Protein AF-A0A1M6D7Z9-F1 (afdb_monomer_lite)

Sequence (124 aa):
MENLILEMTNLLTNKKLVYENVESDRDYSGGGWYNDVKFCLTLYDDKSFEAKKETFTSVTGGGLSLPRESREVKYGYWNIQYEFPNLYLVLKYQNGEQEFLETKSLGTGLQRVGNKTWNRYRLE

Structure (mmCIF, N/CA/C/O backbone):
data_AF-A0A1M6D7Z9-F1
#
_entry.id   AF-A0A1M6D7Z9-F1
#
loop_
_atom_site.group_PDB
_atom_site.id
_atom_site.type_symbol
_atom_site.label_atom_id
_atom_site.label_alt_id
_atom_site.label_comp_id
_atom_site.label_asym_id
_atom_site.label_entity_id
_atom_site.label_seq_id
_atom_site.pdbx_PDB_ins_code
_atom_site.Cartn_x
_atom_site.Cartn_y
_atom_site.Cartn_z
_atom_site.occupancy
_atom_site.B_iso_or_equiv
_atom_site.auth_seq_id
_atom_site.auth_comp_id
_atom_site.auth_asym_id
_atom_site.auth_atom_id
_atom_site.pdbx_PDB_model_num
ATOM 1 N N . MET A 1 1 ? -14.358 7.474 17.371 1.00 62.66 1 MET A N 1
ATOM 2 C CA . MET A 1 1 ? -12.991 7.040 17.002 1.00 62.66 1 MET A CA 1
ATOM 3 C C . MET A 1 1 ? -13.004 5.616 16.484 1.00 62.66 1 MET A C 1
ATOM 5 O O . MET A 1 1 ? -12.644 5.432 15.331 1.00 62.66 1 MET A O 1
ATOM 9 N N . GLU A 1 2 ? -13.510 4.651 17.258 1.00 79.25 2 GLU A N 1
ATOM 10 C CA . GLU A 1 2 ? -13.654 3.250 16.815 1.00 79.25 2 GLU A CA 1
ATOM 11 C C . GLU A 1 2 ? -14.434 3.108 15.499 1.00 79.25 2 GLU A C 1
ATOM 13 O O . GLU A 1 2 ? -14.009 2.356 14.631 1.00 79.25 2 GLU A O 1
ATOM 18 N N . ASN A 1 3 ? -15.481 3.916 15.285 1.00 88.06 3 ASN A N 1
ATOM 19 C CA . ASN A 1 3 ? -16.236 3.906 14.024 1.00 88.06 3 ASN A CA 1
ATOM 20 C C . ASN A 1 3 ? -15.384 4.262 12.793 1.00 88.06 3 ASN A C 1
ATOM 22 O O . ASN A 1 3 ? -15.489 3.587 11.780 1.00 88.06 3 ASN A O 1
ATOM 26 N N . LEU A 1 4 ? -14.501 5.267 12.879 1.00 91.44 4 LEU A N 1
ATOM 27 C CA . LEU A 1 4 ? -13.651 5.675 11.747 1.00 91.44 4 LEU A CA 1
ATOM 28 C C . LEU A 1 4 ? -12.587 4.619 11.425 1.00 91.44 4 LEU A C 1
ATOM 30 O O . LEU A 1 4 ? -12.290 4.369 10.257 1.00 91.44 4 LEU A O 1
ATOM 34 N N . ILE A 1 5 ? -12.027 3.996 12.468 1.00 94.25 5 ILE A N 1
ATOM 35 C CA . ILE A 1 5 ? -11.097 2.874 12.323 1.00 94.25 5 ILE A CA 1
ATOM 36 C C . ILE A 1 5 ? -11.826 1.719 11.640 1.00 94.25 5 ILE A C 1
ATOM 38 O O . ILE A 1 5 ? -11.376 1.262 10.597 1.00 94.25 5 ILE A O 1
ATOM 42 N N . LEU A 1 6 ? -12.982 1.308 12.166 1.00 95.12 6 LEU A N 1
ATOM 43 C CA . LEU A 1 6 ? -13.771 0.201 11.632 1.00 95.12 6 LEU A CA 1
ATOM 44 C C . LEU A 1 6 ? -14.195 0.434 10.174 1.00 95.12 6 LEU A C 1
ATOM 46 O O . LEU A 1 6 ? -14.053 -0.462 9.345 1.00 95.12 6 LEU A O 1
ATOM 50 N N . GLU A 1 7 ? -14.667 1.636 9.839 1.00 95.00 7 GLU A N 1
ATOM 51 C CA . GLU A 1 7 ? -15.032 2.013 8.470 1.00 95.00 7 GLU A CA 1
ATOM 52 C C . GLU A 1 7 ? -13.846 1.887 7.507 1.00 95.00 7 GLU A C 1
ATOM 54 O O . GLU A 1 7 ? -13.966 1.253 6.457 1.00 95.00 7 GLU A O 1
ATOM 59 N N . MET A 1 8 ? -12.685 2.443 7.867 1.00 96.19 8 MET A N 1
ATOM 60 C CA . MET A 1 8 ? -11.485 2.366 7.031 1.00 96.19 8 MET A CA 1
ATOM 61 C C . MET A 1 8 ? -10.943 0.937 6.938 1.00 96.19 8 MET A C 1
ATOM 63 O O . MET A 1 8 ? -10.546 0.492 5.861 1.00 96.19 8 MET A O 1
ATOM 67 N N . THR A 1 9 ? -10.959 0.193 8.043 1.00 96.69 9 THR A N 1
ATOM 68 C CA . THR A 1 9 ? -10.571 -1.216 8.074 1.00 96.69 9 THR A CA 1
ATOM 69 C C . THR A 1 9 ? -11.445 -2.030 7.126 1.00 96.69 9 THR A C 1
ATOM 71 O O . THR A 1 9 ? -10.908 -2.748 6.288 1.00 96.69 9 THR A O 1
ATOM 74 N N . ASN A 1 10 ? -12.768 -1.873 7.184 1.00 95.56 10 ASN A N 1
ATOM 75 C CA . ASN A 1 10 ? -13.696 -2.567 6.289 1.00 95.56 10 ASN A CA 1
ATOM 76 C C . ASN A 1 10 ? -13.508 -2.149 4.826 1.00 95.56 10 ASN A C 1
ATOM 78 O O . ASN A 1 10 ? -13.603 -2.979 3.921 1.00 95.56 10 ASN A O 1
ATOM 82 N N . LEU A 1 11 ? -13.210 -0.870 4.583 1.00 95.94 11 LEU A N 1
ATOM 83 C CA . LEU A 1 11 ? -12.960 -0.356 3.241 1.00 95.94 11 LEU A CA 1
ATOM 84 C C . LEU A 1 11 ? -11.712 -0.980 2.602 1.00 95.94 11 LEU A C 1
ATOM 86 O O . LEU A 1 11 ? -11.725 -1.246 1.398 1.00 95.94 11 LEU A O 1
ATOM 90 N N . LEU A 1 12 ? -10.648 -1.178 3.387 1.00 96.75 12 LEU A N 1
ATOM 91 C CA . LEU A 1 12 ? -9.348 -1.670 2.923 1.00 96.75 12 LEU A CA 1
ATOM 92 C C . LEU A 1 12 ? -9.182 -3.190 3.009 1.00 96.75 12 LEU A C 1
ATOM 94 O O . LEU A 1 12 ? -8.353 -3.740 2.290 1.00 96.75 12 LEU A O 1
ATOM 98 N N . THR A 1 13 ? -9.973 -3.876 3.831 1.00 96.75 13 THR A N 1
ATOM 99 C CA . THR A 1 13 ? -9.976 -5.339 3.900 1.00 96.75 13 THR A CA 1
ATOM 100 C C . THR A 1 13 ? -10.256 -5.953 2.524 1.00 96.75 13 THR A C 1
ATOM 102 O O . THR A 1 13 ? -11.199 -5.569 1.813 1.00 96.75 13 THR A O 1
ATOM 105 N N . ASN A 1 14 ? -9.440 -6.946 2.163 1.00 96.88 14 ASN A N 1
ATOM 106 C CA . ASN A 1 14 ? -9.512 -7.677 0.903 1.00 96.88 14 ASN A CA 1
ATOM 107 C C . ASN A 1 14 ? -9.459 -6.733 -0.317 1.00 96.88 14 ASN A C 1
ATOM 109 O O . ASN A 1 14 ? -10.327 -6.757 -1.206 1.00 96.88 14 ASN A O 1
ATOM 113 N N . LYS A 1 15 ? -8.488 -5.810 -0.303 1.00 97.25 15 LYS A N 1
ATOM 114 C CA . LYS A 1 15 ? -8.247 -4.836 -1.376 1.00 97.25 15 LYS A CA 1
ATOM 115 C C . LYS A 1 15 ? -6.810 -4.868 -1.864 1.00 97.25 15 LYS A C 1
ATOM 117 O O . LYS A 1 15 ? -5.883 -5.153 -1.114 1.00 97.25 15 LYS A O 1
ATOM 122 N N . LYS A 1 16 ? -6.636 -4.475 -3.122 1.00 97.81 16 LYS A N 1
ATOM 123 C CA . LYS A 1 16 ? -5.344 -4.170 -3.734 1.00 97.81 16 LYS A CA 1
ATOM 124 C C . LYS A 1 16 ? -5.263 -2.680 -4.014 1.00 97.81 16 LYS A C 1
ATOM 126 O O . LYS A 1 16 ? -6.087 -2.153 -4.757 1.00 97.81 16 LYS A O 1
ATOM 131 N N . LEU A 1 17 ? -4.276 -2.011 -3.439 1.00 97.88 17 LEU A N 1
ATOM 132 C CA . LEU A 1 17 ? -3.930 -0.635 -3.762 1.00 97.88 17 LEU A CA 1
ATOM 133 C C . LEU A 1 17 ? -2.832 -0.650 -4.824 1.00 97.88 17 LEU A C 1
ATOM 135 O O . LEU A 1 17 ? -1.843 -1.361 -4.667 1.00 97.88 17 LEU A O 1
ATOM 139 N N . VAL A 1 18 ? -2.984 0.130 -5.891 1.00 97.62 18 VAL A N 1
ATOM 140 C CA . VAL A 1 18 ? -1.984 0.257 -6.959 1.00 97.62 18 VAL A CA 1
ATOM 141 C C . VAL A 1 18 ? -1.663 1.722 -7.211 1.00 97.62 18 VAL A C 1
ATOM 143 O O . VAL A 1 18 ? -2.567 2.534 -7.409 1.00 97.62 18 VAL A O 1
ATOM 146 N N . TYR A 1 19 ? -0.375 2.039 -7.235 1.00 96.25 19 TYR A N 1
ATOM 147 C CA . TYR A 1 19 ? 0.161 3.328 -7.650 1.00 96.25 19 TYR A CA 1
ATOM 148 C C . TYR A 1 19 ? 1.225 3.093 -8.720 1.00 96.25 19 TYR A C 1
ATOM 150 O O . TYR A 1 19 ? 2.100 2.248 -8.551 1.00 96.25 19 TYR A O 1
ATOM 158 N N . GLU A 1 20 ? 1.142 3.834 -9.817 1.00 94.56 20 GLU A N 1
ATOM 159 C CA . GLU A 1 20 ? 2.071 3.757 -10.943 1.00 94.56 20 GLU A CA 1
ATOM 160 C C . GLU A 1 20 ? 2.635 5.157 -11.189 1.00 94.56 20 GLU A C 1
ATOM 162 O O . GLU A 1 20 ? 1.893 6.143 -11.171 1.00 94.56 20 GLU A O 1
ATOM 167 N N . ASN A 1 21 ? 3.951 5.246 -11.372 1.00 92.94 21 ASN A N 1
ATOM 168 C CA . ASN A 1 21 ? 4.635 6.468 -11.770 1.00 92.94 21 ASN A CA 1
ATOM 169 C C . ASN A 1 21 ? 5.472 6.182 -13.011 1.00 92.94 21 ASN A C 1
ATOM 171 O O . ASN A 1 21 ? 6.422 5.404 -12.937 1.00 92.94 21 ASN A O 1
ATOM 175 N N . VAL A 1 22 ? 5.122 6.836 -14.114 1.00 90.81 22 VAL A N 1
ATOM 176 C CA . VAL A 1 22 ? 5.824 6.716 -15.389 1.00 90.81 22 VAL A CA 1
ATOM 177 C C . VAL A 1 22 ? 6.479 8.049 -15.700 1.00 90.81 22 VAL A C 1
ATOM 179 O O . VAL A 1 22 ? 5.812 9.076 -15.820 1.00 90.81 22 VAL A O 1
ATOM 182 N N . GLU A 1 23 ? 7.793 8.014 -15.850 1.00 89.75 23 GLU A N 1
ATOM 183 C CA . GLU A 1 23 ? 8.617 9.139 -16.255 1.00 89.75 23 GLU A CA 1
ATOM 184 C C . GLU A 1 23 ? 9.356 8.747 -17.529 1.00 89.75 23 GLU A C 1
ATOM 186 O O . GLU A 1 23 ? 9.894 7.647 -17.658 1.00 89.75 23 GLU A O 1
ATOM 191 N N . SER A 1 24 ? 9.370 9.642 -18.505 1.00 87.25 24 SER A N 1
ATOM 192 C CA . SER A 1 24 ? 10.089 9.404 -19.745 1.00 87.25 24 SER A CA 1
ATOM 193 C C . SER A 1 24 ? 10.566 10.710 -20.330 1.00 87.25 24 SER A C 1
ATOM 195 O O . SER A 1 24 ? 9.834 11.700 -20.295 1.00 87.25 24 SER A O 1
ATOM 197 N N . ASP A 1 25 ? 11.733 10.667 -20.948 1.00 83.25 25 ASP A N 1
ATOM 198 C CA . ASP A 1 25 ? 12.228 11.730 -21.800 1.00 83.25 25 ASP A CA 1
ATOM 199 C C . ASP A 1 25 ? 12.543 11.178 -23.186 1.00 83.25 25 ASP A C 1
ATOM 201 O O . ASP A 1 25 ? 13.024 10.051 -23.353 1.00 83.25 25 ASP A O 1
ATOM 205 N N . ARG A 1 26 ? 12.259 12.002 -24.185 1.00 68.38 26 ARG A N 1
ATOM 206 C CA . ARG A 1 26 ? 12.640 11.775 -25.572 1.00 68.38 26 ARG A CA 1
ATOM 207 C C . ARG A 1 26 ? 13.272 13.061 -26.049 1.00 68.38 26 ARG A C 1
ATOM 209 O O . ARG A 1 26 ? 12.559 14.003 -26.398 1.00 68.38 26 ARG A O 1
ATOM 216 N N . ASP A 1 27 ? 14.593 13.091 -26.100 1.00 63.81 27 ASP A N 1
ATOM 217 C CA . ASP A 1 27 ? 15.267 14.151 -26.816 1.00 63.81 27 ASP A CA 1
ATOM 218 C C . ASP A 1 27 ? 15.284 13.802 -28.314 1.00 63.81 27 ASP A C 1
ATOM 220 O O . ASP A 1 27 ? 15.494 12.665 -28.737 1.00 63.81 27 ASP A O 1
ATOM 224 N N . TYR A 1 28 ? 15.025 14.794 -29.170 1.00 59.88 28 TYR A N 1
ATOM 225 C CA . TYR A 1 28 ? 14.999 14.628 -30.634 1.00 59.88 28 TYR A CA 1
ATOM 226 C C . TYR A 1 28 ? 16.383 14.274 -31.234 1.00 59.88 28 TYR A C 1
ATOM 228 O O . TYR A 1 28 ? 16.559 14.309 -32.450 1.00 59.88 28 TYR A O 1
ATOM 236 N N . SER A 1 29 ? 17.367 13.938 -30.393 1.00 66.31 29 SER A N 1
ATOM 237 C CA . SER A 1 29 ? 18.732 13.534 -30.739 1.00 66.31 29 SER A CA 1
ATOM 238 C C . SER A 1 29 ? 18.866 12.024 -31.017 1.00 66.31 29 SER A C 1
ATOM 240 O O . SER A 1 29 ? 19.940 11.560 -31.402 1.00 66.31 29 SER A O 1
ATOM 242 N N . GLY A 1 30 ? 17.786 11.248 -30.840 1.00 64.19 30 GLY A N 1
ATOM 243 C CA . GLY A 1 30 ? 17.808 9.783 -30.947 1.00 64.19 30 GLY A CA 1
ATOM 244 C C . GLY A 1 30 ? 18.225 9.080 -29.650 1.00 64.19 30 GLY A C 1
ATOM 245 O O . GLY A 1 30 ? 18.469 7.869 -29.663 1.00 64.19 30 GLY A O 1
ATOM 246 N N . GLY A 1 31 ? 18.316 9.835 -28.553 1.00 75.50 31 GLY A N 1
ATOM 247 C CA . GLY A 1 31 ? 18.425 9.348 -27.189 1.00 75.50 31 GLY A CA 1
ATOM 248 C C . GLY A 1 31 ? 17.075 9.325 -26.469 1.00 75.50 31 GLY A C 1
ATOM 249 O O . GLY A 1 31 ? 16.040 9.738 -26.990 1.00 75.50 31 GLY A O 1
ATOM 250 N N . GLY A 1 32 ? 17.065 8.761 -25.267 1.00 83.31 32 GLY A N 1
ATOM 251 C CA . GLY A 1 32 ? 15.896 8.811 -24.399 1.00 83.31 32 GLY A CA 1
ATOM 252 C C . GLY A 1 32 ? 16.075 7.974 -23.149 1.00 83.31 32 GLY A C 1
ATOM 253 O O . GLY A 1 32 ? 16.922 7.080 -23.090 1.00 83.31 32 GLY A O 1
ATOM 254 N N . TRP A 1 33 ? 15.254 8.248 -22.146 1.00 87.31 33 TRP A N 1
ATOM 255 C CA . TRP A 1 33 ? 15.140 7.380 -20.986 1.00 87.31 33 TRP A CA 1
ATOM 256 C C . TRP A 1 33 ? 13.675 7.168 -20.628 1.00 87.31 33 TRP A C 1
ATOM 258 O O . TRP A 1 33 ? 12.815 8.008 -20.876 1.00 87.31 33 TRP A O 1
ATOM 268 N N . TYR A 1 34 ? 13.395 6.003 -20.070 1.00 88.44 34 TYR A N 1
ATOM 269 C CA . TYR A 1 34 ? 12.084 5.581 -19.611 1.00 88.44 34 TYR A CA 1
ATOM 270 C C . TYR A 1 34 ? 12.250 4.955 -18.233 1.00 88.44 34 TYR A C 1
ATOM 272 O O . TYR A 1 34 ? 13.176 4.171 -18.018 1.00 88.44 34 TYR A O 1
ATOM 280 N N . ASN A 1 35 ? 11.365 5.303 -17.310 1.00 90.88 35 ASN A N 1
ATOM 281 C CA . ASN A 1 35 ? 11.296 4.762 -15.965 1.00 90.88 35 ASN A CA 1
ATOM 282 C C . ASN A 1 35 ? 9.829 4.567 -15.593 1.00 90.88 35 ASN A C 1
ATOM 284 O O . ASN A 1 35 ? 9.059 5.520 -15.540 1.00 90.88 35 ASN A O 1
ATOM 288 N N . ASP A 1 36 ? 9.460 3.333 -15.304 1.00 94.00 36 ASP A N 1
ATOM 289 C CA . ASP A 1 36 ? 8.138 2.954 -14.835 1.00 94.00 36 ASP A CA 1
ATOM 290 C C . ASP A 1 36 ? 8.292 2.262 -13.488 1.00 94.00 36 ASP A C 1
ATOM 292 O O . ASP A 1 36 ? 8.984 1.247 -13.363 1.00 94.00 36 ASP A O 1
ATOM 296 N N . VAL A 1 37 ? 7.682 2.851 -12.464 1.00 95.00 37 VAL A N 1
ATOM 297 C CA . VAL A 1 37 ? 7.668 2.305 -11.114 1.00 95.00 37 VAL A CA 1
ATOM 298 C C . VAL A 1 37 ? 6.232 2.021 -10.710 1.00 95.00 37 VAL A C 1
ATOM 300 O O . VAL A 1 37 ? 5.438 2.935 -10.471 1.00 95.00 37 VAL A O 1
ATOM 303 N N . LYS A 1 38 ? 5.932 0.737 -10.537 1.00 96.62 38 LYS A N 1
ATOM 304 C CA . LYS A 1 38 ? 4.640 0.243 -10.082 1.00 96.62 38 LYS A CA 1
ATOM 305 C C . LYS A 1 38 ? 4.735 -0.272 -8.659 1.00 96.62 38 LYS A C 1
ATOM 307 O O . LYS A 1 38 ? 5.535 -1.149 -8.342 1.00 96.62 38 LYS A O 1
ATOM 312 N N . PHE A 1 39 ? 3.866 0.239 -7.803 1.00 97.31 39 PHE A N 1
ATOM 313 C CA . PHE A 1 39 ? 3.687 -0.217 -6.437 1.00 97.31 39 PHE A CA 1
ATOM 314 C C . PHE A 1 39 ? 2.317 -0.875 -6.298 1.00 97.31 39 PHE A C 1
ATOM 316 O O . PHE A 1 39 ? 1.296 -0.303 -6.676 1.00 97.31 39 PHE A O 1
ATOM 323 N N . CYS A 1 40 ? 2.287 -2.075 -5.732 1.00 97.44 40 CYS A N 1
ATOM 324 C CA . CYS A 1 40 ? 1.069 -2.796 -5.392 1.00 97.44 40 CYS A CA 1
ATOM 325 C C . CYS A 1 40 ? 1.097 -3.157 -3.907 1.00 97.44 40 CYS A C 1
ATOM 327 O O . CYS A 1 40 ? 2.032 -3.810 -3.458 1.00 97.44 40 CYS A O 1
ATOM 329 N N . LEU A 1 41 ? 0.063 -2.782 -3.162 1.00 97.94 41 LEU A N 1
ATOM 330 C CA . LEU A 1 41 ? -0.131 -3.172 -1.770 1.00 97.94 41 LEU A CA 1
ATOM 331 C C . LEU A 1 41 ? -1.431 -3.963 -1.651 1.00 97.94 41 LEU A C 1
ATOM 333 O O . LEU A 1 41 ? -2.524 -3.417 -1.799 1.00 97.94 41 LEU A O 1
ATOM 337 N N . THR A 1 42 ? -1.306 -5.256 -1.402 1.00 98.25 42 THR A N 1
ATOM 338 C CA . THR A 1 42 ? -2.424 -6.176 -1.217 1.00 98.25 42 THR A CA 1
ATOM 339 C C . THR A 1 42 ? -2.693 -6.342 0.272 1.00 98.25 42 THR A C 1
ATOM 341 O O . THR A 1 42 ? -1.799 -6.749 1.007 1.00 98.25 42 THR A O 1
ATOM 344 N N . LEU A 1 43 ? -3.909 -6.026 0.711 1.00 98.00 43 LEU 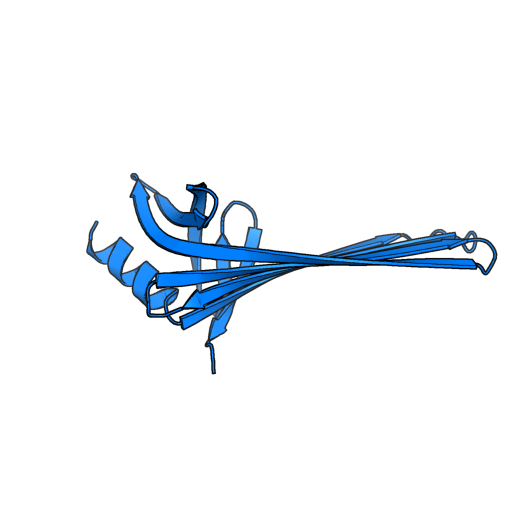A N 1
ATOM 345 C CA . LEU A 1 43 ? -4.351 -6.082 2.103 1.00 98.00 43 LEU A CA 1
ATOM 346 C C . LEU A 1 43 ? -5.371 -7.213 2.256 1.00 98.00 43 LEU A C 1
ATOM 348 O O . LEU A 1 43 ? -6.510 -7.099 1.790 1.00 98.00 43 LEU A O 1
ATOM 352 N N . TYR A 1 44 ? -4.960 -8.306 2.893 1.00 97.81 44 TYR A N 1
ATOM 353 C CA . TYR A 1 44 ? -5.789 -9.495 3.071 1.00 97.81 44 TYR A CA 1
ATOM 354 C C . TYR A 1 44 ? -6.712 -9.368 4.290 1.00 97.81 44 TYR A C 1
ATOM 356 O O . TYR A 1 44 ? -6.538 -8.495 5.150 1.00 97.81 44 TYR A O 1
ATOM 364 N N . ASP A 1 45 ? -7.734 -10.224 4.340 1.00 96.12 45 ASP A N 1
ATOM 365 C CA . ASP A 1 45 ? -8.735 -10.244 5.414 1.00 96.12 45 ASP A CA 1
ATOM 366 C C . ASP A 1 45 ? -8.157 -10.686 6.767 1.00 96.12 45 ASP A C 1
ATOM 368 O O . ASP A 1 45 ? -8.470 -10.102 7.803 1.00 96.12 45 ASP A O 1
ATOM 372 N N . ASP A 1 46 ? -7.195 -11.609 6.741 1.00 96.62 46 ASP A N 1
ATOM 373 C CA . ASP A 1 46 ? -6.446 -12.101 7.907 1.00 96.62 46 ASP A CA 1
ATOM 374 C C . ASP A 1 46 ? -5.454 -11.080 8.504 1.00 96.62 46 ASP A C 1
ATOM 376 O O . ASP A 1 46 ? -4.646 -11.416 9.370 1.00 96.62 46 ASP A O 1
ATOM 380 N N . LYS A 1 47 ? -5.510 -9.824 8.045 1.00 96.88 47 LYS A N 1
ATOM 381 C CA . LYS A 1 47 ? -4.604 -8.723 8.405 1.00 96.88 47 LYS A CA 1
ATOM 382 C C . LYS A 1 47 ? -3.158 -8.907 7.969 1.00 96.88 47 LYS A C 1
ATOM 384 O O . LYS A 1 47 ? -2.319 -8.087 8.344 1.00 96.88 47 LYS A O 1
ATOM 389 N N . SER A 1 48 ? -2.855 -9.889 7.127 1.00 98.06 48 SER A N 1
ATOM 390 C CA . SER A 1 48 ? -1.580 -9.930 6.419 1.00 98.06 48 SER A CA 1
ATOM 391 C C . SER A 1 48 ? -1.585 -8.974 5.219 1.00 98.06 48 SER A C 1
ATOM 393 O O . SER A 1 48 ? -2.639 -8.576 4.707 1.00 98.06 48 SER A O 1
ATOM 395 N N . PHE A 1 49 ? -0.401 -8.561 4.772 1.00 98.06 49 PHE A N 1
ATOM 396 C CA . PHE A 1 49 ? -0.242 -7.816 3.526 1.00 98.06 49 PHE A CA 1
ATOM 397 C C . PHE A 1 49 ? 0.920 -8.333 2.684 1.00 98.06 49 PHE A C 1
ATOM 399 O O . PHE A 1 49 ? 1.872 -8.937 3.183 1.00 98.06 49 PHE A O 1
ATOM 406 N N . GLU A 1 50 ? 0.858 -8.008 1.398 1.00 98.06 50 GLU A N 1
ATOM 407 C CA . GLU A 1 50 ? 1.954 -8.140 0.446 1.00 98.06 50 GLU A CA 1
ATOM 408 C C . GLU A 1 50 ? 2.186 -6.787 -0.241 1.00 98.06 50 GLU A C 1
ATOM 410 O O . GLU A 1 50 ? 1.276 -6.229 -0.852 1.00 98.06 50 GLU A O 1
ATOM 415 N N . ALA A 1 51 ? 3.407 -6.264 -0.156 1.00 97.06 51 ALA A N 1
ATOM 416 C CA . ALA A 1 51 ? 3.845 -5.060 -0.850 1.00 97.06 51 ALA A CA 1
ATOM 417 C C . ALA A 1 51 ? 4.811 -5.447 -1.973 1.00 97.06 51 ALA A C 1
ATOM 419 O O . ALA A 1 51 ? 5.873 -6.011 -1.719 1.00 97.06 51 ALA A O 1
ATOM 420 N N . LYS A 1 52 ? 4.455 -5.140 -3.218 1.00 97.31 52 LYS A N 1
ATOM 421 C CA . LYS A 1 52 ? 5.263 -5.378 -4.417 1.00 97.31 52 LYS A CA 1
ATOM 422 C C . LYS A 1 52 ? 5.678 -4.048 -5.026 1.00 97.31 52 LYS A C 1
ATOM 424 O O . LYS A 1 52 ? 4.831 -3.182 -5.241 1.00 97.31 52 LYS A O 1
ATOM 429 N N . LYS A 1 53 ? 6.961 -3.914 -5.346 1.00 96.69 53 LYS A N 1
ATOM 430 C CA . LYS A 1 53 ? 7.499 -2.825 -6.159 1.00 96.69 53 LYS A CA 1
ATOM 431 C C . LYS A 1 53 ? 8.138 -3.424 -7.402 1.00 96.69 53 LYS A C 1
ATOM 433 O O . LYS A 1 53 ? 9.062 -4.226 -7.296 1.00 96.69 53 LYS A O 1
ATOM 438 N N . GLU A 1 54 ? 7.650 -3.025 -8.561 1.00 96.06 54 GLU A N 1
ATOM 439 C CA . GLU A 1 54 ? 8.192 -3.384 -9.866 1.00 96.06 54 GLU A CA 1
ATOM 440 C C . GLU A 1 54 ? 8.768 -2.110 -10.480 1.00 96.06 54 GLU A C 1
ATOM 442 O O . GLU A 1 54 ? 8.169 -1.039 -10.404 1.00 96.06 54 GLU A O 1
ATOM 447 N N . THR A 1 55 ? 9.992 -2.187 -10.989 1.00 94.12 55 THR A N 1
ATOM 448 C CA . THR A 1 55 ? 10.675 -1.055 -11.615 1.00 94.12 55 THR A CA 1
ATOM 449 C C . THR A 1 55 ? 11.239 -1.504 -12.942 1.00 94.12 55 THR A C 1
ATOM 451 O O . THR A 1 55 ? 12.050 -2.432 -12.984 1.00 94.12 55 THR A O 1
ATOM 454 N N . PHE A 1 56 ? 10.830 -0.822 -14.001 1.00 92.38 56 PHE A N 1
ATOM 455 C CA . PHE A 1 56 ? 11.349 -1.002 -15.341 1.00 92.38 56 PHE A CA 1
ATOM 456 C C . PHE A 1 56 ? 12.016 0.295 -15.786 1.00 92.38 56 PHE A C 1
ATOM 458 O O . PHE A 1 56 ? 11.385 1.349 -15.815 1.00 92.38 56 PHE A O 1
ATOM 465 N N . THR A 1 57 ? 13.291 0.225 -16.150 1.00 90.00 57 THR A N 1
ATOM 466 C CA . THR A 1 57 ? 14.011 1.348 -16.744 1.00 90.00 57 THR A CA 1
ATOM 467 C C . THR A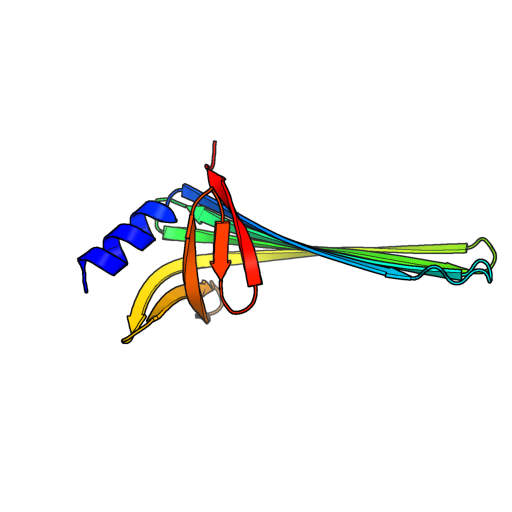 1 57 ? 14.568 0.972 -18.100 1.00 90.00 57 THR A C 1
ATOM 469 O O . THR A 1 57 ? 14.921 -0.176 -18.353 1.00 90.00 57 THR A O 1
ATOM 472 N N . SER A 1 58 ? 14.667 1.947 -18.991 1.00 88.75 58 SER A N 1
ATOM 473 C CA . SER A 1 58 ? 15.349 1.790 -20.268 1.00 88.75 58 SER A CA 1
ATOM 474 C C . SER A 1 58 ? 16.045 3.087 -20.624 1.00 88.75 58 SER A C 1
ATOM 476 O O . SER A 1 58 ? 15.447 4.154 -20.525 1.00 88.75 58 SER A O 1
ATOM 478 N N . VAL A 1 59 ? 17.295 2.995 -21.063 1.00 85.06 59 VAL A N 1
ATOM 479 C CA . VAL A 1 59 ? 18.031 4.116 -21.655 1.00 85.06 59 VAL A CA 1
ATOM 480 C C . VAL A 1 59 ? 18.343 3.762 -23.099 1.00 85.06 59 VAL A C 1
ATOM 482 O O . VAL A 1 59 ? 18.804 2.653 -23.380 1.00 85.06 59 VAL A O 1
ATOM 485 N N . THR A 1 60 ? 18.072 4.690 -24.009 1.00 83.75 60 THR A N 1
ATOM 486 C CA . THR A 1 60 ? 18.312 4.550 -25.445 1.00 83.75 60 THR A CA 1
ATOM 487 C C . THR A 1 60 ? 19.251 5.635 -25.949 1.00 83.75 60 THR A C 1
ATOM 489 O O . THR A 1 60 ? 19.184 6.769 -25.483 1.00 83.75 60 THR A O 1
ATOM 492 N N . GLY A 1 61 ? 20.103 5.304 -26.918 1.00 80.88 61 GLY A N 1
ATOM 493 C CA . GLY A 1 61 ? 20.971 6.265 -27.598 1.00 80.88 61 GLY A CA 1
ATOM 494 C C . GLY A 1 61 ? 21.756 5.620 -28.735 1.00 80.88 61 GLY A C 1
ATOM 495 O O . GLY A 1 61 ? 22.244 4.500 -28.596 1.00 80.88 61 GLY A O 1
ATOM 496 N N . GLY A 1 62 ? 21.854 6.300 -29.882 1.00 74.75 62 GLY A N 1
ATOM 497 C CA . GLY A 1 62 ? 22.663 5.837 -31.021 1.00 74.75 62 GLY A CA 1
ATOM 498 C C . GLY A 1 62 ? 22.266 4.459 -31.571 1.00 74.75 62 GLY A C 1
ATOM 499 O O . GLY A 1 62 ? 23.124 3.724 -32.048 1.00 74.75 62 GLY A O 1
ATOM 500 N N . GLY A 1 63 ? 20.984 4.085 -31.464 1.00 73.19 63 GLY A N 1
ATOM 501 C CA . GLY A 1 63 ? 20.472 2.773 -31.886 1.00 73.19 63 GLY A CA 1
ATOM 502 C C . GLY A 1 63 ? 20.654 1.639 -30.868 1.00 73.19 63 GLY A C 1
ATOM 503 O O . GLY A 1 63 ? 20.295 0.503 -31.166 1.00 73.19 63 GLY A O 1
ATOM 504 N N . LEU A 1 64 ? 21.177 1.924 -29.672 1.00 76.56 64 LEU A N 1
ATOM 505 C CA . LEU A 1 64 ? 21.315 0.962 -28.578 1.00 76.56 64 LEU A CA 1
ATOM 506 C C . LEU A 1 64 ? 20.257 1.210 -27.497 1.00 76.56 64 LEU A C 1
ATOM 508 O O . LEU A 1 64 ? 19.881 2.354 -27.243 1.00 76.56 64 LEU A O 1
ATOM 512 N N . SER A 1 65 ? 19.806 0.138 -26.840 1.00 80.88 65 SER A N 1
ATOM 513 C CA . SER A 1 65 ? 18.888 0.179 -25.696 1.00 80.88 65 SER A CA 1
ATOM 514 C C . SER A 1 65 ? 19.399 -0.705 -24.563 1.00 80.88 65 SER A C 1
ATOM 516 O O . SER A 1 65 ? 19.750 -1.861 -24.806 1.00 80.88 65 SER A O 1
ATOM 518 N N . LEU A 1 66 ? 19.383 -0.199 -23.332 1.00 85.25 66 LEU A N 1
ATOM 519 C CA . LEU A 1 66 ? 19.726 -0.961 -22.128 1.00 85.25 66 LEU A CA 1
ATOM 520 C C . LEU A 1 66 ? 18.521 -1.008 -21.177 1.00 85.25 66 LEU A C 1
ATOM 522 O O . LEU A 1 66 ? 18.394 -0.129 -20.320 1.00 85.25 66 LEU A O 1
ATOM 526 N N . PRO A 1 67 ? 17.621 -1.999 -21.329 1.00 89.31 67 PRO A N 1
ATOM 527 C CA . PRO A 1 67 ? 16.523 -2.199 -20.398 1.00 89.31 67 PRO A CA 1
ATOM 528 C C . PRO A 1 67 ? 17.014 -2.856 -19.103 1.00 89.31 67 PRO A C 1
ATOM 530 O O . PRO A 1 67 ? 17.912 -3.703 -19.108 1.00 89.31 67 PRO A O 1
ATOM 533 N N . ARG A 1 68 ? 16.386 -2.502 -17.987 1.00 90.31 68 ARG A N 1
ATOM 534 C CA . ARG A 1 68 ? 16.582 -3.126 -16.682 1.00 90.31 68 ARG A CA 1
ATOM 535 C C . ARG A 1 68 ? 15.238 -3.287 -15.994 1.00 90.31 68 ARG A C 1
ATOM 537 O O . ARG A 1 68 ? 14.469 -2.341 -15.878 1.00 90.31 68 ARG A O 1
ATOM 544 N N . GLU A 1 69 ? 15.009 -4.479 -15.468 1.00 93.31 69 GLU A N 1
ATOM 545 C CA . GLU A 1 69 ? 13.865 -4.792 -14.623 1.00 93.31 69 GLU A CA 1
ATOM 546 C C . GLU A 1 69 ? 14.356 -5.134 -13.216 1.00 93.31 69 GLU A C 1
ATOM 548 O O . GLU A 1 69 ? 15.409 -5.750 -13.029 1.00 93.31 69 GLU A O 1
ATOM 553 N N . SER A 1 70 ? 13.600 -4.721 -12.206 1.00 95.12 70 SER A N 1
ATOM 554 C CA . SER A 1 70 ? 13.777 -5.210 -10.845 1.00 95.12 70 SER A CA 1
ATOM 555 C C . SER A 1 70 ? 12.437 -5.330 -10.140 1.00 95.12 70 SER A C 1
ATOM 557 O O . SER A 1 70 ? 11.503 -4.570 -10.404 1.00 95.12 70 SER A O 1
ATOM 559 N N . ARG A 1 71 ? 12.364 -6.297 -9.226 1.00 96.00 71 ARG A N 1
ATOM 560 C CA . ARG A 1 71 ? 11.173 -6.578 -8.439 1.00 96.00 71 ARG A CA 1
ATOM 561 C C . ARG A 1 71 ? 11.549 -6.816 -6.988 1.00 96.00 71 ARG A C 1
ATOM 563 O O . ARG A 1 71 ? 12.418 -7.629 -6.690 1.00 96.00 71 ARG A O 1
ATOM 570 N N . GLU A 1 72 ? 10.850 -6.130 -6.100 1.00 96.31 72 GLU A N 1
ATOM 571 C CA . GLU A 1 72 ? 10.961 -6.281 -4.656 1.00 96.31 72 GLU A CA 1
ATOM 572 C C . GLU A 1 72 ? 9.599 -6.684 -4.092 1.00 96.31 72 GLU A C 1
ATOM 574 O O . GLU A 1 72 ? 8.563 -6.153 -4.503 1.00 96.31 72 GLU A O 1
ATOM 579 N N . VAL A 1 73 ? 9.596 -7.639 -3.162 1.00 97.12 73 VAL A N 1
ATOM 580 C CA . VAL A 1 73 ? 8.382 -8.079 -2.471 1.00 97.12 73 VAL A CA 1
ATOM 581 C C . VAL A 1 73 ? 8.643 -8.101 -0.974 1.00 97.12 73 VAL A C 1
ATOM 583 O O . VAL A 1 73 ? 9.619 -8.696 -0.521 1.00 97.12 73 VAL A O 1
ATOM 586 N N . LYS A 1 74 ? 7.756 -7.466 -0.211 1.00 97.19 74 LYS A N 1
ATOM 587 C CA . LYS A 1 74 ? 7.752 -7.473 1.250 1.00 97.19 74 LYS A CA 1
ATOM 588 C C . LYS A 1 74 ? 6.414 -7.981 1.766 1.00 97.19 74 LYS A C 1
ATOM 590 O O . LYS A 1 74 ? 5.381 -7.800 1.125 1.00 97.19 74 LYS A O 1
ATOM 595 N N . TYR A 1 75 ? 6.443 -8.569 2.953 1.00 98.00 75 TYR A N 1
ATOM 596 C CA . TYR A 1 75 ? 5.266 -9.104 3.626 1.00 98.00 75 TYR A CA 1
ATOM 597 C C . TYR A 1 75 ? 5.213 -8.614 5.068 1.00 98.00 75 TYR A C 1
ATOM 599 O O . TYR A 1 75 ? 6.231 -8.210 5.647 1.00 98.00 75 TYR A O 1
ATOM 607 N N . GLY A 1 76 ? 4.031 -8.696 5.665 1.00 98.00 76 GLY A N 1
ATOM 608 C CA . GLY A 1 76 ? 3.837 -8.329 7.057 1.00 98.00 76 GLY A CA 1
ATOM 609 C C . GLY A 1 76 ? 2.374 -8.315 7.462 1.00 98.00 76 GLY A C 1
ATOM 610 O O . GLY A 1 76 ? 1.546 -8.986 6.849 1.00 98.00 76 GLY A O 1
ATOM 611 N N . TYR A 1 77 ? 2.076 -7.524 8.488 1.00 98.12 77 TYR A N 1
ATOM 612 C CA . TYR A 1 77 ? 0.730 -7.300 9.004 1.00 98.12 77 TYR A CA 1
ATOM 613 C C . TYR A 1 77 ? 0.332 -5.840 8.872 1.00 98.12 77 TYR A C 1
ATOM 615 O O . TYR A 1 77 ? 1.184 -4.955 8.954 1.00 98.12 77 TYR A O 1
ATOM 623 N N . TRP A 1 78 ? -0.957 -5.584 8.688 1.00 98.12 78 TRP A N 1
ATOM 624 C CA . TRP A 1 78 ? -1.477 -4.230 8.572 1.00 98.12 78 TRP A CA 1
ATOM 625 C C . TRP A 1 78 ? -2.586 -3.952 9.583 1.00 98.12 78 TRP A C 1
ATOM 627 O O . TRP A 1 78 ? -3.337 -4.843 9.981 1.00 98.12 78 TRP A O 1
ATOM 637 N N . ASN A 1 79 ? -2.702 -2.691 9.988 1.00 97.69 79 ASN A N 1
ATOM 638 C CA . ASN A 1 79 ? -3.800 -2.210 10.819 1.00 97.69 79 ASN A CA 1
ATOM 639 C C . ASN A 1 79 ? -4.149 -0.753 10.481 1.00 97.69 79 ASN A C 1
ATOM 641 O O . ASN A 1 79 ? -3.398 -0.073 9.782 1.00 97.69 79 ASN A O 1
ATOM 645 N N . ILE A 1 80 ? -5.282 -0.271 10.991 1.00 97.50 80 ILE A N 1
ATOM 646 C CA . ILE A 1 80 ? -5.641 1.145 10.991 1.00 97.50 80 ILE A CA 1
ATOM 647 C C . ILE A 1 80 ? -5.466 1.717 12.394 1.00 97.50 80 ILE A C 1
ATOM 649 O O . ILE A 1 80 ? -5.975 1.170 13.370 1.00 97.50 80 ILE A O 1
ATOM 653 N N . GLN A 1 81 ? -4.783 2.852 12.474 1.00 96.12 81 GLN A N 1
ATOM 654 C CA . GLN A 1 81 ? -4.612 3.631 13.692 1.00 96.12 81 GLN A CA 1
ATOM 655 C C . GLN A 1 81 ? -5.192 5.028 13.490 1.00 96.12 81 GLN A C 1
ATOM 657 O O . GLN A 1 81 ? -5.084 5.604 12.410 1.00 96.12 81 GLN A O 1
ATOM 662 N N . TYR A 1 82 ? -5.833 5.572 14.520 1.00 93.94 82 TYR A N 1
ATOM 663 C CA . TYR A 1 82 ? -6.342 6.938 14.508 1.00 93.94 82 TYR A CA 1
ATOM 664 C C . TYR A 1 82 ? -5.512 7.800 15.450 1.00 93.94 82 TYR A C 1
ATOM 666 O O . TYR A 1 82 ? -5.447 7.514 16.644 1.00 93.94 82 TYR A O 1
ATOM 674 N N . GLU A 1 83 ? -4.933 8.873 14.925 1.00 92.69 83 GLU A N 1
ATOM 675 C CA . GLU A 1 83 ? -4.268 9.905 15.718 1.00 92.69 83 GLU A CA 1
ATOM 676 C C . GLU A 1 83 ? -4.830 11.248 15.277 1.00 92.69 83 GLU A C 1
ATOM 678 O O . GLU A 1 83 ? -4.568 11.703 14.164 1.00 92.69 83 GLU A O 1
ATOM 683 N N . PHE A 1 84 ? -5.672 11.845 16.128 1.00 86.62 84 PHE A N 1
ATOM 684 C CA . PHE A 1 84 ? -6.474 13.016 15.778 1.00 86.62 84 PHE A CA 1
ATOM 685 C C . PHE A 1 84 ? -5.631 14.100 15.073 1.00 86.62 84 PHE A C 1
ATOM 687 O O . PHE A 1 84 ? -4.613 14.518 15.628 1.00 86.62 84 PHE A O 1
ATOM 694 N N . PRO A 1 85 ? -6.055 14.599 13.893 1.00 89.00 85 PRO A N 1
ATOM 695 C CA . PRO A 1 85 ? -7.322 14.326 13.194 1.00 89.00 85 PRO A CA 1
ATOM 696 C C . PRO A 1 85 ? -7.247 13.227 12.109 1.00 89.00 85 PRO A C 1
ATOM 698 O O . PRO A 1 85 ? -8.180 13.084 11.319 1.00 89.00 85 PRO A O 1
ATOM 701 N N . ASN A 1 86 ? -6.153 12.470 12.032 1.00 94.06 86 ASN A N 1
ATOM 702 C CA . ASN A 1 86 ? -5.805 11.635 10.885 1.00 94.06 86 ASN A CA 1
ATOM 703 C C . ASN A 1 86 ? -5.955 10.128 11.153 1.00 94.06 86 ASN A C 1
ATOM 705 O O . ASN A 1 86 ? -5.823 9.644 12.277 1.00 94.06 86 ASN A O 1
ATOM 709 N N . LEU A 1 87 ? -6.199 9.370 10.081 1.00 96.44 87 LEU A N 1
ATOM 710 C CA . LEU A 1 87 ? -6.107 7.909 10.067 1.00 96.44 87 LEU A CA 1
ATOM 711 C C . LEU A 1 87 ? -4.795 7.491 9.407 1.00 96.44 87 LEU A C 1
ATOM 713 O O . LEU A 1 87 ? -4.388 8.079 8.407 1.00 96.44 87 LEU A O 1
ATOM 717 N N . TYR A 1 88 ? -4.186 6.430 9.920 1.00 97.81 88 TYR A N 1
ATOM 718 C CA . TYR A 1 88 ? -2.949 5.855 9.414 1.00 97.81 88 TYR A CA 1
ATOM 719 C C . TYR A 1 88 ? -3.152 4.379 9.091 1.00 97.81 88 TYR A C 1
ATOM 721 O O . TYR A 1 88 ? -3.674 3.619 9.904 1.00 97.81 88 TYR A O 1
ATOM 729 N N . LEU A 1 89 ? -2.719 3.978 7.899 1.00 97.88 89 LEU A N 1
ATOM 730 C CA . LEU A 1 89 ? -2.451 2.594 7.552 1.00 97.88 89 LEU A CA 1
ATOM 731 C C . LEU A 1 89 ? -1.069 2.248 8.103 1.00 97.88 89 LEU A C 1
ATOM 733 O O . LEU A 1 89 ? -0.060 2.779 7.640 1.00 97.88 89 LEU A O 1
ATOM 737 N N . VAL A 1 90 ? -1.043 1.384 9.108 1.00 97.94 90 VAL A N 1
ATOM 738 C CA . VAL A 1 90 ? 0.186 0.932 9.754 1.00 97.94 90 VAL A CA 1
ATOM 739 C C . VAL A 1 90 ? 0.601 -0.383 9.118 1.00 97.94 90 VAL A C 1
ATOM 741 O O . VAL A 1 90 ? -0.164 -1.345 9.162 1.00 97.94 90 VAL A O 1
ATOM 744 N N . LEU A 1 91 ? 1.799 -0.428 8.542 1.00 98.00 91 LEU A N 1
ATOM 745 C CA . LEU A 1 91 ? 2.407 -1.638 7.995 1.00 98.00 91 LEU A CA 1
ATOM 746 C C . LEU A 1 91 ? 3.517 -2.098 8.933 1.00 98.00 91 LEU A C 1
ATOM 748 O O . LEU A 1 91 ? 4.474 -1.368 9.168 1.00 98.00 91 LEU A O 1
ATOM 752 N N . LYS A 1 92 ? 3.396 -3.313 9.463 1.00 98.00 92 LYS A N 1
ATOM 753 C CA . LYS A 1 92 ? 4.421 -3.970 10.275 1.00 98.00 92 LYS A CA 1
ATOM 754 C C . LYS A 1 92 ? 5.061 -5.083 9.462 1.00 98.00 92 LYS A C 1
ATOM 756 O O . LYS A 1 92 ? 4.454 -6.134 9.258 1.00 98.00 92 LYS A O 1
ATOM 761 N N . TYR A 1 93 ? 6.278 -4.845 9.003 1.00 97.31 93 TYR A N 1
ATOM 762 C CA . TYR A 1 93 ? 7.028 -5.753 8.147 1.00 97.31 93 TYR A CA 1
ATOM 763 C C . TYR A 1 93 ? 7.591 -6.944 8.934 1.00 97.31 93 TYR A C 1
ATOM 765 O O . TYR A 1 93 ? 7.794 -6.882 10.149 1.00 97.31 93 TYR A O 1
ATOM 773 N N . GLN A 1 94 ? 7.879 -8.045 8.235 1.00 95.25 94 GLN A N 1
ATOM 774 C CA . GLN A 1 94 ? 8.473 -9.248 8.838 1.00 95.25 94 GLN A CA 1
ATOM 775 C C . GLN A 1 94 ? 9.847 -9.008 9.487 1.00 95.25 94 GLN A C 1
ATOM 777 O O . GLN A 1 94 ? 10.195 -9.697 10.440 1.00 95.25 94 GLN A O 1
ATOM 782 N N . ASN A 1 95 ? 10.611 -8.024 9.008 1.00 92.94 95 ASN A N 1
ATOM 783 C CA . ASN A 1 95 ? 11.897 -7.620 9.593 1.00 92.94 95 ASN A CA 1
ATOM 784 C C . ASN A 1 95 ? 11.747 -6.768 10.873 1.00 92.94 95 ASN A C 1
ATOM 786 O O . ASN A 1 95 ? 12.748 -6.347 11.444 1.00 92.94 95 ASN A O 1
ATOM 790 N N . GLY A 1 96 ? 10.514 -6.507 11.32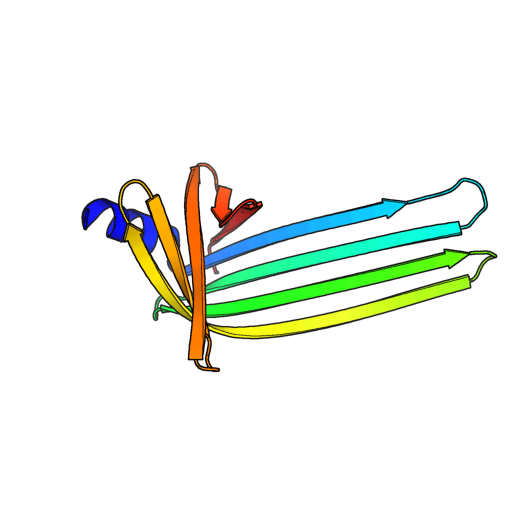0 1.00 91.81 96 GLY A N 1
ATOM 791 C CA . GLY A 1 96 ? 10.214 -5.698 12.499 1.00 91.81 96 GLY A CA 1
ATOM 792 C C . GLY A 1 96 ? 10.079 -4.199 12.224 1.00 91.81 96 GLY A C 1
ATOM 793 O O . GLY A 1 96 ? 9.625 -3.481 13.116 1.00 91.81 96 GLY A O 1
ATOM 794 N N . GLU A 1 97 ? 10.408 -3.729 11.015 1.00 95.50 97 GLU A N 1
ATOM 795 C CA . GLU A 1 97 ? 10.177 -2.340 10.614 1.00 95.50 97 GLU A CA 1
ATOM 796 C C . GLU A 1 97 ? 8.681 -2.015 10.628 1.00 95.50 97 GLU A C 1
ATOM 798 O O . GLU A 1 97 ? 7.822 -2.872 10.391 1.00 95.50 97 GLU A O 1
ATOM 803 N N . GLN A 1 98 ? 8.370 -0.752 10.909 1.00 96.19 98 GLN A N 1
ATOM 804 C CA . GLN A 1 98 ? 7.008 -0.241 10.891 1.00 96.19 98 GLN A CA 1
ATOM 805 C C . GLN A 1 98 ? 6.935 1.037 10.076 1.00 96.19 98 GLN A C 1
ATOM 807 O O . GLN A 1 98 ? 7.821 1.886 10.151 1.00 96.19 98 GLN A O 1
ATOM 812 N N . GLU A 1 99 ? 5.851 1.177 9.330 1.00 95.94 99 GLU A N 1
ATOM 813 C CA . GLU A 1 99 ? 5.581 2.343 8.507 1.00 95.94 99 GLU A CA 1
ATOM 814 C C . GLU A 1 99 ? 4.167 2.846 8.778 1.00 95.94 99 GLU A C 1
ATOM 816 O O . GLU A 1 99 ? 3.212 2.068 8.824 1.00 95.94 99 GLU A O 1
ATOM 821 N N . PHE A 1 100 ? 4.046 4.157 8.969 1.00 96.88 100 PHE A N 1
ATOM 822 C CA . PHE A 1 100 ? 2.792 4.839 9.261 1.00 96.88 100 PHE A CA 1
ATOM 823 C C . PHE A 1 100 ? 2.429 5.700 8.060 1.00 96.88 100 PHE A C 1
ATOM 825 O O . PHE A 1 100 ? 3.061 6.721 7.793 1.00 96.88 100 PHE A O 1
ATOM 832 N N . LEU A 1 101 ? 1.407 5.279 7.323 1.00 96.62 101 LEU A N 1
ATOM 833 C CA . LEU A 1 101 ? 0.987 5.937 6.095 1.00 96.62 101 LEU A CA 1
ATOM 834 C C . LEU A 1 101 ? -0.357 6.611 6.319 1.00 96.62 101 LEU A C 1
ATOM 836 O O . LEU A 1 101 ? -1.368 5.927 6.467 1.00 96.62 101 LEU A O 1
ATOM 840 N N . GLU A 1 102 ? -0.393 7.944 6.321 1.00 97.19 102 GLU A N 1
ATOM 841 C CA . GLU A 1 102 ? -1.665 8.668 6.412 1.00 97.19 102 GLU A CA 1
ATOM 842 C C . GLU A 1 102 ? -2.610 8.180 5.307 1.00 97.19 102 GLU A C 1
ATOM 844 O O . GLU A 1 102 ? -2.225 8.104 4.139 1.00 97.19 102 GLU A O 1
ATOM 849 N N . THR A 1 103 ? -3.838 7.812 5.660 1.00 97.06 103 THR A N 1
ATOM 850 C CA . THR A 1 103 ? -4.750 7.133 4.746 1.00 97.06 103 THR A CA 1
ATOM 851 C C . THR A 1 103 ? -6.120 7.790 4.733 1.00 97.06 103 THR A C 1
ATOM 853 O O . THR A 1 103 ? -6.714 8.078 5.772 1.00 97.06 103 THR A O 1
ATOM 856 N N . LYS A 1 104 ? -6.643 8.049 3.532 1.00 96.69 104 LYS A N 1
ATOM 857 C CA . LYS A 1 104 ? -7.955 8.676 3.348 1.00 96.69 104 LYS A CA 1
ATOM 858 C C . LYS A 1 104 ? -8.653 8.131 2.110 1.00 96.69 104 LYS A C 1
ATOM 860 O O . LYS A 1 104 ? -8.084 8.113 1.021 1.00 96.69 104 LYS A O 1
ATOM 865 N N . SER A 1 105 ? -9.919 7.750 2.261 1.00 95.75 105 SER A N 1
ATOM 866 C CA . SER A 1 105 ? -10.760 7.409 1.115 1.00 95.75 105 SER A CA 1
ATOM 867 C C . SER A 1 105 ? -11.064 8.666 0.306 1.00 95.75 105 SER A C 1
ATOM 869 O O . SER A 1 105 ? -11.495 9.676 0.864 1.00 95.75 105 SER A O 1
ATOM 871 N N . LEU A 1 106 ? -10.854 8.596 -1.007 1.00 95.44 106 LEU A N 1
ATOM 872 C CA . LEU A 1 106 ? -11.223 9.652 -1.952 1.0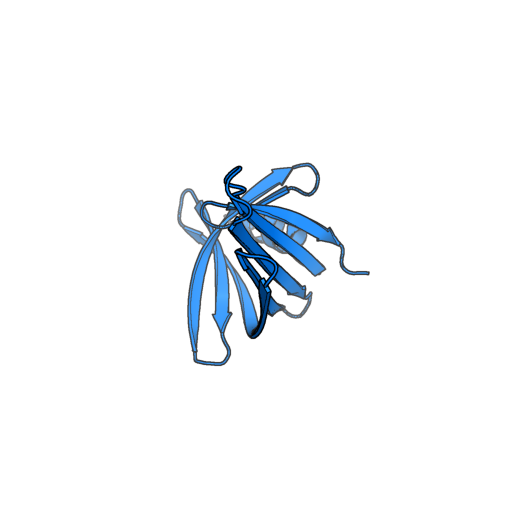0 95.44 106 LEU A CA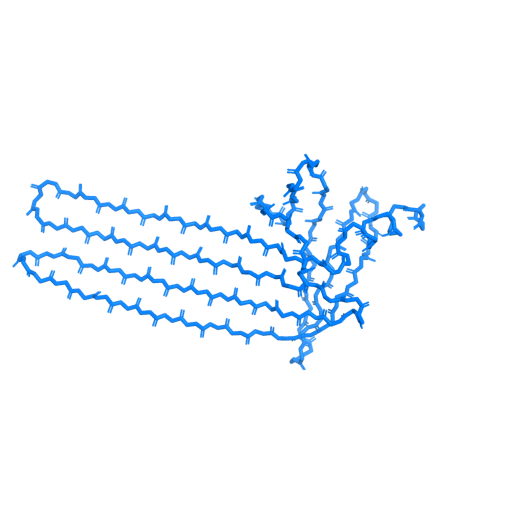 1
ATOM 873 C C . LEU A 1 106 ? -12.483 9.287 -2.758 1.00 95.44 106 LEU A C 1
ATOM 875 O O . LEU A 1 106 ? -12.811 9.962 -3.726 1.00 95.44 106 LEU A O 1
ATOM 879 N N . GLY A 1 107 ? -13.193 8.221 -2.370 1.00 92.00 107 GLY A N 1
ATOM 880 C CA . GLY A 1 107 ? -14.386 7.744 -3.071 1.00 92.00 107 GLY A CA 1
ATOM 881 C C . GLY A 1 107 ? -14.085 6.633 -4.077 1.00 92.00 107 GLY A C 1
ATOM 882 O O . GLY A 1 107 ? -13.342 5.704 -3.752 1.00 92.00 107 GLY A O 1
ATOM 883 N N . THR A 1 108 ? -14.722 6.714 -5.250 1.00 88.25 108 THR A N 1
ATOM 884 C CA . THR A 1 108 ? -14.820 5.768 -6.391 1.00 88.25 108 THR A CA 1
ATOM 885 C C . THR A 1 108 ? -13.555 4.959 -6.709 1.00 88.25 108 THR A C 1
ATOM 887 O O . THR A 1 108 ? -12.886 5.190 -7.710 1.00 88.25 108 THR A O 1
ATOM 890 N N . GLY A 1 109 ? -13.211 4.000 -5.850 1.00 93.94 109 GLY A N 1
ATOM 891 C CA . GLY A 1 109 ? -11.997 3.198 -6.000 1.00 93.94 109 GLY A CA 1
ATOM 892 C C . GLY A 1 109 ? -10.695 3.980 -5.806 1.00 93.94 109 GLY A C 1
ATOM 893 O O . GLY A 1 109 ? -9.652 3.482 -6.193 1.00 93.94 109 GLY A O 1
ATOM 894 N N . LEU A 1 110 ? -10.714 5.175 -5.207 1.00 96.62 110 LEU A N 1
ATOM 895 C CA . LEU A 1 110 ? -9.504 5.968 -4.964 1.00 96.62 110 LEU A CA 1
ATOM 896 C C . LEU A 1 110 ? -9.171 6.027 -3.472 1.00 96.62 110 LEU A C 1
ATOM 898 O O . LEU A 1 110 ? -10.050 6.215 -2.620 1.00 96.62 110 LEU A O 1
ATOM 902 N N . GLN A 1 111 ? -7.887 5.886 -3.157 1.00 97.50 111 GLN A N 1
ATOM 903 C CA . GLN A 1 111 ? -7.345 5.950 -1.803 1.00 97.50 111 GLN A CA 1
ATOM 904 C C . GLN A 1 111 ? -6.115 6.857 -1.788 1.00 97.50 111 GLN A C 1
ATOM 906 O O . GLN A 1 111 ? -5.172 6.632 -2.536 1.00 97.50 111 GLN A O 1
ATOM 911 N N . ARG A 1 112 ? -6.076 7.853 -0.906 1.00 96.94 112 ARG A N 1
ATOM 912 C CA . ARG A 1 112 ? -4.823 8.533 -0.569 1.00 96.94 112 ARG A CA 1
ATOM 913 C C . ARG A 1 112 ? -4.069 7.685 0.447 1.00 96.94 112 ARG A C 1
ATOM 915 O O . ARG A 1 112 ? -4.663 7.318 1.458 1.00 96.94 112 ARG A O 1
ATOM 922 N N . VAL A 1 113 ? -2.798 7.399 0.183 1.00 96.12 113 VAL A N 1
ATOM 923 C CA . VAL A 1 113 ? -1.873 6.730 1.109 1.00 96.12 113 VAL A CA 1
ATOM 924 C C . VAL A 1 113 ? -0.563 7.515 1.106 1.00 96.12 113 VAL A C 1
ATOM 926 O O . VAL A 1 113 ? 0.068 7.679 0.057 1.00 96.12 113 VAL A O 1
ATOM 929 N N . GLY A 1 114 ? -0.189 8.058 2.264 1.00 94.31 114 GLY A N 1
ATOM 930 C CA . GLY A 1 114 ? 0.854 9.071 2.377 1.00 94.31 114 GLY A CA 1
ATOM 931 C C . GLY A 1 114 ? 0.530 10.292 1.510 1.00 94.31 114 GLY A C 1
ATOM 932 O O . GLY A 1 114 ? -0.571 10.844 1.555 1.00 94.31 114 GLY A O 1
ATOM 933 N N . ASN A 1 115 ? 1.482 10.694 0.668 1.00 92.88 115 ASN A N 1
ATOM 934 C CA . ASN A 1 115 ? 1.339 11.815 -0.265 1.00 92.88 115 ASN A CA 1
ATOM 935 C C . ASN A 1 115 ? 0.895 11.401 -1.681 1.00 92.88 115 ASN A C 1
ATOM 937 O O . ASN A 1 115 ? 0.912 12.236 -2.587 1.00 92.88 115 ASN A O 1
ATOM 941 N N . LYS A 1 116 ? 0.524 10.133 -1.899 1.00 95.25 116 LYS A N 1
ATOM 942 C CA . LYS A 1 116 ? 0.148 9.604 -3.218 1.00 95.25 116 LYS A CA 1
ATOM 943 C C . LYS A 1 116 ? -1.307 9.154 -3.257 1.00 95.25 116 LYS A C 1
ATOM 945 O O . LYS A 1 116 ? -1.887 8.754 -2.247 1.00 95.25 116 LYS A O 1
ATOM 950 N N . THR A 1 117 ? -1.879 9.185 -4.456 1.00 96.44 117 THR A N 1
ATOM 951 C CA . THR A 1 117 ? -3.210 8.645 -4.747 1.00 96.44 117 THR A CA 1
ATOM 952 C C . THR A 1 117 ? -3.061 7.285 -5.410 1.00 96.44 117 THR A C 1
ATOM 954 O O . THR A 1 117 ? -2.366 7.153 -6.410 1.00 96.44 117 THR A O 1
ATOM 957 N N . TRP A 1 118 ? -3.726 6.289 -4.845 1.00 97.75 118 TRP A N 1
ATOM 958 C CA . TRP A 1 118 ? -3.702 4.896 -5.257 1.00 97.75 118 TRP A CA 1
ATOM 959 C C . TRP A 1 118 ? -5.081 4.490 -5.767 1.00 97.75 118 TRP A C 1
ATOM 961 O O . TRP A 1 118 ? -6.111 4.894 -5.217 1.00 97.75 118 TRP A O 1
ATOM 971 N N . ASN A 1 119 ? -5.096 3.632 -6.779 1.00 97.50 119 ASN A N 1
ATOM 972 C CA . ASN A 1 119 ? -6.294 2.931 -7.213 1.00 97.50 119 ASN A CA 1
ATOM 973 C C . ASN A 1 119 ? -6.542 1.735 -6.289 1.00 97.50 119 ASN A C 1
ATOM 975 O O . ASN A 1 119 ? -5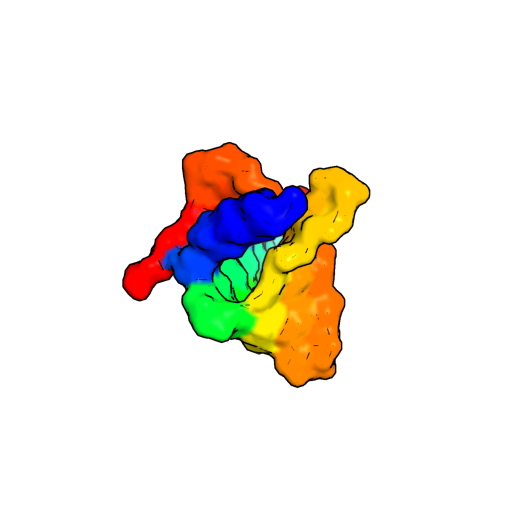.639 0.940 -6.047 1.00 97.50 119 ASN A O 1
ATOM 979 N N . ARG A 1 120 ? -7.758 1.601 -5.769 1.00 97.12 120 ARG A N 1
ATOM 980 C CA . ARG A 1 120 ? -8.205 0.567 -4.834 1.00 97.12 120 ARG A CA 1
ATOM 981 C C . ARG A 1 120 ? -9.136 -0.402 -5.553 1.00 97.12 120 ARG A C 1
ATOM 983 O O . ARG A 1 120 ? -10.272 -0.061 -5.873 1.00 97.12 120 ARG A O 1
ATOM 990 N N . TYR A 1 121 ? -8.671 -1.630 -5.722 1.00 96.50 121 TYR A N 1
ATOM 991 C CA . TYR A 1 121 ? -9.396 -2.727 -6.353 1.00 96.50 121 TYR A CA 1
ATOM 992 C C . TYR A 1 121 ? -9.837 -3.755 -5.318 1.00 96.50 121 TYR A C 1
ATOM 994 O O . TYR A 1 121 ? -9.211 -3.904 -4.267 1.00 96.50 121 TYR A O 1
ATOM 1002 N N . ARG A 1 122 ? -10.913 -4.481 -5.616 1.00 94.25 122 ARG A N 1
ATOM 1003 C CA . ARG A 1 122 ? -11.307 -5.675 -4.863 1.00 94.25 122 ARG A CA 1
ATOM 1004 C C . ARG A 1 122 ? -10.418 -6.847 -5.283 1.00 94.25 122 ARG A C 1
ATOM 1006 O O . ARG A 1 122 ? -10.104 -6.963 -6.461 1.00 94.25 122 ARG A O 1
ATOM 1013 N N . LEU A 1 123 ? -10.005 -7.666 -4.320 1.00 90.31 123 LEU A N 1
ATOM 1014 C CA . LEU A 1 123 ? -9.380 -8.954 -4.611 1.00 90.31 123 LEU A CA 1
ATOM 1015 C C . LEU A 1 123 ? -10.470 -9.946 -5.032 1.00 90.31 123 LEU A C 1
ATOM 1017 O O . LEU A 1 123 ? -11.526 -9.990 -4.391 1.00 90.31 123 LEU A O 1
ATOM 1021 N N . GLU A 1 124 ? -10.231 -10.648 -6.137 1.00 72.50 124 GLU A N 1
ATOM 1022 C CA . GLU A 1 124 ? -11.100 -11.720 -6.644 1.00 72.50 124 GLU A CA 1
ATOM 1023 C C . GLU A 1 124 ? -11.026 -12.967 -5.762 1.00 72.50 124 GLU A C 1
ATOM 1025 O O . GLU A 1 124 ? -9.916 -13.278 -5.271 1.00 72.50 124 GLU A O 1
#

Organism: NCBI:txid415425

Secondary structure (DSSP, 8-state):
-HHHHHHHHHHHTTEEEEEEEEEEE--TTT-EEEEEEEEEEEE-TTSEEEEEEEEEEEEEETTEEEEEEEEEEEEEEEEEEEETTEEEEEEEETTS-EEEEEEEEEETTEEEETTEEEEEEE--

Foldseek 3Di:
DVVVQVVVCVVQEQKKWKDKDWDKDDDPQFKIKIKIWIWIWGQYNVQKIKIKIKIWMWITDPHDIDIDIDMDIWIAGWGWDCDPPFIWIWGQTPVRDIDTWTWDDPPDQWIHTHNDIIGMGHHD

pLDDT: mean 92.02, std 8.49, range [59.88, 98.25]

Radius of gyration: 17.81 Å; chains: 1; bounding box: 39×27×49 Å